Protein AF-A0A0G1RWF6-F1 (afdb_monomer)

InterPro domains:
  IPR014729 Rossmann-like alpha/beta/alpha sandwich fold [G3DSA:3.40.50.620] (5-64)
  IPR024909 Cysteinyl-tRNA synthetase/mycothiol ligase [PTHR10890] (7-59)
  IPR032678 tRNA synthetases class I, catalytic domain [PF01406] (20-58)

Radius of gyration: 14.45 Å; Cα contacts (8 Å, |Δi|>4): 40; chains: 1; bounding box: 34×21×35 Å

pLDDT: mean 92.76, std 10.29, range [46.34, 98.31]

Secondary structure (DSSP, 8-state):
---PPPPEEEETTTTEEEE---SBTTB---------TTSPPPHHHHHHHHHHHHHHHHHHHHTT-

Organism: NCBI:txid1618602

Mean predicted aligned error: 3.93 Å

Sequence (65 aa):
MFSVADIYLTNSLSRKKEKFESINPQKAGVYTCGPTVYDFASIGNFRTYLAADVLVRTQAQWLRG

Foldseek 3Di:
DDDQDFDWDQDPVVRDTDTDDAPDLQDHDDDDDDDDPPDDDDPVRVVVVVVVVVVVVSVVVVSVD

Solvent-accessible surface area (backbone atoms only — not comparable to full-atom values): 4420 Å² total; per-residue (Å²): 134,71,84,63,76,88,52,68,44,78,39,80,90,79,71,40,75,39,77,67,74,58,96,40,92,92,49,78,88,86,88,77,86,76,81,77,88,88,61,82,83,47,74,70,53,50,52,54,51,49,53,49,51,53,50,52,55,52,52,56,52,52,75,73,87

Structure (mmCIF, N/CA/C/O backbone):
data_AF-A0A0G1RWF6-F1
#
_entry.id   AF-A0A0G1RWF6-F1
#
loop_
_atom_site.group_PDB
_atom_site.id
_atom_site.type_symbol
_atom_site.label_atom_id
_atom_site.label_alt_id
_atom_site.label_comp_id
_atom_site.label_asym_id
_atom_site.label_entity_id
_atom_site.label_seq_id
_atom_site.pdbx_PDB_ins_code
_atom_site.Cartn_x
_atom_site.Cartn_y
_atom_site.Cartn_z
_atom_site.occupancy
_atom_site.B_iso_or_equiv
_atom_site.auth_seq_id
_atom_site.auth_comp_id
_atom_site.auth_asym_id
_atom_site.auth_atom_id
_atom_site.pdbx_PDB_model_num
ATOM 1 N N . MET A 1 1 ? -23.430 -11.597 10.587 1.00 46.34 1 MET A N 1
ATOM 2 C CA . MET A 1 1 ? -22.778 -10.293 10.808 1.00 46.34 1 MET A CA 1
ATOM 3 C C . MET A 1 1 ? -21.357 -10.593 11.255 1.00 46.34 1 MET A C 1
ATOM 5 O O . MET A 1 1 ? -21.157 -10.970 12.401 1.00 46.34 1 MET A O 1
ATOM 9 N N . PHE A 1 2 ? -20.408 -10.628 10.316 1.00 54.22 2 PHE A N 1
ATOM 10 C CA . PHE A 1 2 ? -19.004 -10.859 10.656 1.00 54.22 2 PHE A CA 1
ATOM 11 C C . PHE A 1 2 ? -18.479 -9.560 11.266 1.00 54.22 2 PHE A C 1
ATOM 13 O O . PHE A 1 2 ? -18.521 -8.533 10.601 1.00 54.22 2 PHE A O 1
ATOM 20 N N . SER A 1 3 ? -18.060 -9.590 12.532 1.00 55.59 3 SER A N 1
ATOM 21 C CA . SER A 1 3 ? -17.348 -8.467 13.145 1.00 55.59 3 SER A CA 1
ATOM 22 C C . SER A 1 3 ? -16.060 -8.251 12.356 1.00 55.59 3 SER A C 1
ATOM 24 O O . SER A 1 3 ? -15.198 -9.135 12.354 1.00 55.59 3 SER A O 1
ATOM 26 N N . VAL A 1 4 ? -15.950 -7.146 11.618 1.00 68.81 4 VAL A N 1
ATOM 27 C CA . VAL A 1 4 ? -14.720 -6.857 10.881 1.00 68.81 4 VAL A CA 1
ATOM 28 C C . VAL A 1 4 ? -13.724 -6.234 11.847 1.00 68.81 4 VAL A C 1
ATOM 30 O O . VAL A 1 4 ? -14.002 -5.224 12.486 1.00 68.81 4 VAL A O 1
ATOM 33 N N . ALA A 1 5 ? -12.580 -6.898 12.004 1.00 82.94 5 ALA A N 1
ATOM 34 C CA . ALA A 1 5 ? -11.526 -6.454 12.902 1.00 82.94 5 ALA A CA 1
ATOM 35 C C . ALA A 1 5 ? -10.979 -5.081 12.480 1.00 82.94 5 ALA A C 1
ATOM 37 O O . ALA A 1 5 ? -10.861 -4.783 11.288 1.00 82.94 5 ALA A O 1
ATOM 38 N N . ASP A 1 6 ? -10.600 -4.274 13.471 1.00 90.69 6 ASP A N 1
ATOM 39 C CA . ASP A 1 6 ? -9.911 -3.007 13.242 1.00 90.69 6 ASP A CA 1
ATOM 40 C C . ASP A 1 6 ? -8.610 -3.228 12.452 1.00 90.69 6 ASP A C 1
ATOM 42 O O . ASP A 1 6 ? -7.791 -4.091 12.786 1.00 90.69 6 ASP A O 1
ATOM 46 N N . ILE A 1 7 ? -8.398 -2.415 11.415 1.00 93.62 7 ILE A N 1
ATOM 47 C CA . ILE A 1 7 ? -7.156 -2.417 10.638 1.00 93.62 7 ILE A CA 1
ATOM 48 C C . ILE A 1 7 ? -6.149 -1.488 11.314 1.00 93.62 7 ILE A C 1
ATOM 50 O O . ILE A 1 7 ? -6.456 -0.338 11.620 1.00 93.62 7 ILE A O 1
ATOM 54 N N . TYR A 1 8 ? -4.915 -1.964 11.473 1.00 95.81 8 TYR A N 1
ATOM 55 C CA . TYR A 1 8 ? -3.781 -1.148 11.901 1.00 95.81 8 TYR A CA 1
ATOM 56 C C . TYR A 1 8 ? -2.720 -1.108 10.803 1.00 95.81 8 TYR A C 1
ATOM 58 O O . TYR A 1 8 ? -2.252 -2.154 10.347 1.00 95.81 8 TYR A O 1
ATOM 66 N N . LEU A 1 9 ? -2.313 0.095 10.399 1.00 96.44 9 LEU A N 1
ATOM 67 C CA . LEU A 1 9 ? -1.304 0.322 9.364 1.00 96.44 9 LEU A CA 1
ATOM 68 C C . LEU A 1 9 ? -0.047 0.937 9.973 1.00 96.44 9 LEU A C 1
ATOM 70 O O . LEU A 1 9 ?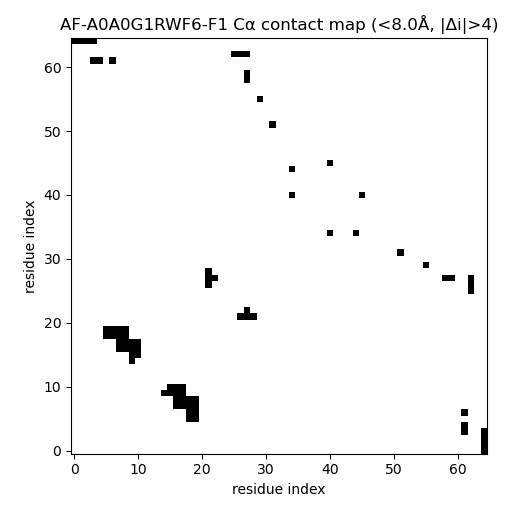 -0.118 1.759 10.883 1.00 96.44 9 LEU A O 1
ATOM 74 N N . THR A 1 10 ? 1.121 0.553 9.461 1.00 97.94 10 THR A N 1
ATOM 75 C CA . THR A 1 10 ? 2.370 1.233 9.814 1.00 97.94 10 THR A CA 1
ATOM 76 C C . THR A 1 10 ? 2.428 2.570 9.085 1.00 97.94 10 THR A C 1
ATOM 78 O O . THR A 1 10 ? 2.559 2.605 7.864 1.00 97.94 10 THR A O 1
ATOM 81 N N . ASN A 1 11 ? 2.365 3.666 9.832 1.00 98.12 11 ASN A N 1
ATOM 82 C CA . ASN A 1 11 ? 2.505 5.010 9.302 1.00 98.12 11 ASN A CA 1
ATOM 83 C C . ASN A 1 11 ? 3.988 5.402 9.280 1.00 98.12 11 ASN A C 1
ATOM 85 O O . ASN A 1 11 ? 4.616 5.564 10.326 1.00 98.12 11 ASN A O 1
ATOM 89 N N . SER A 1 12 ? 4.571 5.560 8.091 1.00 97.94 12 SER A N 1
ATOM 90 C CA . SER A 1 12 ? 5.981 5.942 7.944 1.00 97.94 12 SER A CA 1
ATOM 91 C C . SER A 1 12 ? 6.296 7.341 8.491 1.00 97.94 12 SER A C 1
ATOM 93 O O . SER A 1 12 ? 7.434 7.566 8.900 1.00 97.94 12 SER A O 1
ATOM 95 N N . LEU A 1 13 ? 5.315 8.256 8.554 1.00 98.06 13 LEU A N 1
ATOM 96 C CA . LEU A 1 13 ? 5.493 9.607 9.104 1.00 98.06 13 LEU A CA 1
ATOM 97 C C . LEU A 1 13 ? 5.784 9.567 10.611 1.00 98.06 13 LEU A C 1
ATOM 99 O O . LEU A 1 13 ? 6.693 10.242 11.090 1.00 98.06 13 LEU A O 1
ATOM 103 N N .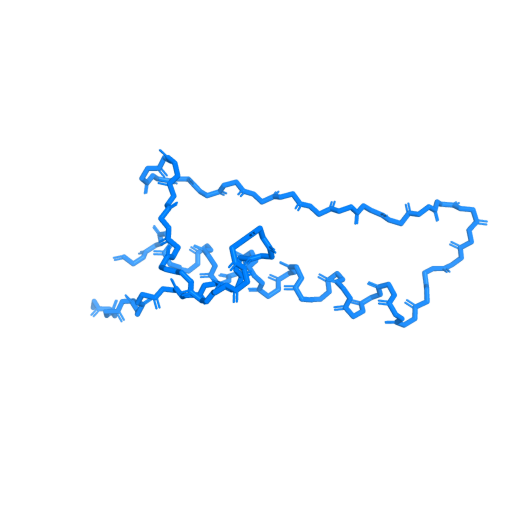 SER A 1 14 ? 5.040 8.746 11.355 1.00 98.19 14 SER A N 1
ATOM 104 C CA . SER A 1 14 ? 5.184 8.600 12.810 1.00 98.19 14 SER A CA 1
ATOM 105 C C . SER A 1 14 ? 6.058 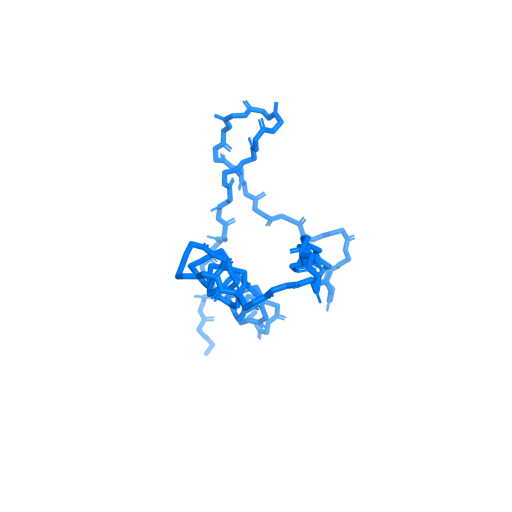7.413 13.227 1.00 98.19 14 SER A C 1
ATOM 107 O O . SER A 1 14 ? 6.497 7.344 14.378 1.00 98.19 14 SER A O 1
ATOM 109 N N . ARG A 1 15 ? 6.323 6.483 12.298 1.00 97.94 15 ARG A N 1
ATOM 110 C CA . ARG A 1 15 ? 6.997 5.188 12.501 1.00 97.94 15 ARG A CA 1
ATOM 111 C C . ARG A 1 15 ? 6.278 4.271 13.496 1.00 97.94 15 ARG A C 1
ATOM 113 O O . ARG A 1 15 ? 6.918 3.479 14.187 1.00 97.94 15 ARG A O 1
ATOM 120 N N . LYS A 1 16 ? 4.951 4.366 13.576 1.00 98.31 16 LYS A N 1
ATOM 121 C CA . LYS A 1 16 ? 4.117 3.560 14.480 1.00 98.31 16 LYS A CA 1
ATOM 122 C C . LYS A 1 16 ? 3.041 2.806 13.714 1.00 98.31 16 LYS A C 1
ATOM 124 O O . LYS A 1 16 ? 2.680 3.177 12.601 1.00 98.31 16 LYS A O 1
ATOM 129 N N . LYS A 1 17 ? 2.522 1.743 14.330 1.00 97.88 17 LYS A N 1
ATOM 130 C CA . LYS A 1 17 ? 1.250 1.150 13.913 1.00 97.88 17 LYS A CA 1
ATOM 131 C C . LYS A 1 17 ? 0.121 2.002 14.472 1.00 97.88 17 LYS A C 1
ATOM 133 O O . LYS A 1 17 ? 0.052 2.206 15.680 1.00 97.88 17 LYS A O 1
ATOM 138 N N . GLU A 1 18 ? -0.740 2.481 13.595 1.00 98.12 18 GLU A N 1
ATOM 139 C CA . GLU A 1 18 ? -1.867 3.346 13.927 1.00 98.12 18 GLU A CA 1
ATOM 140 C C . GLU A 1 18 ? -3.153 2.702 13.426 1.00 98.12 18 GLU A C 1
ATOM 142 O O . GLU A 1 18 ? -3.142 1.992 12.415 1.00 98.12 18 GLU A O 1
ATOM 147 N N . LYS A 1 19 ? -4.252 2.916 14.154 1.00 96.19 19 LYS A N 1
ATOM 148 C CA . LYS A 1 19 ? -5.570 2.465 13.712 1.00 96.19 19 LYS A CA 1
ATOM 149 C C . LYS A 1 19 ? -5.920 3.209 12.426 1.00 96.19 19 LYS A C 1
ATOM 151 O O . LYS A 1 19 ? -5.766 4.424 12.348 1.00 96.19 19 LYS A O 1
ATOM 156 N N . PHE A 1 20 ? -6.347 2.472 11.409 1.00 94.94 20 PHE A N 1
ATOM 157 C CA . PHE A 1 20 ? -6.813 3.065 10.170 1.00 94.94 20 PHE A CA 1
ATOM 158 C C . PHE A 1 20 ? -8.201 3.668 10.384 1.00 94.94 20 PHE A C 1
ATOM 160 O O . PHE A 1 20 ? -9.138 2.965 10.757 1.00 94.94 20 PHE A O 1
ATOM 167 N N . GLU A 1 21 ? -8.324 4.961 10.103 1.00 93.50 21 GLU A N 1
ATOM 168 C CA . GLU A 1 21 ? -9.587 5.690 10.119 1.00 93.50 21 GLU A CA 1
ATOM 169 C C . GLU A 1 21 ? -9.751 6.402 8.774 1.00 93.50 21 GLU A C 1
ATOM 171 O O . GLU A 1 21 ? -8.877 7.147 8.324 1.00 93.50 21 GLU A O 1
ATOM 176 N N . SER A 1 22 ? -10.859 6.131 8.084 1.00 93.69 22 SER A N 1
ATOM 177 C CA . SER A 1 22 ? -11.148 6.749 6.792 1.00 93.69 22 SER A CA 1
ATOM 178 C C . SER A 1 22 ? -11.584 8.200 6.967 1.00 93.69 22 SER A C 1
ATOM 180 O O . SER A 1 22 ? -12.458 8.486 7.781 1.00 93.69 22 SER A O 1
ATOM 182 N N . ILE A 1 23 ? -11.081 9.095 6.113 1.00 95.19 23 ILE A N 1
ATOM 183 C CA . ILE A 1 23 ? -11.519 10.503 6.069 1.00 95.19 23 ILE A CA 1
ATOM 184 C C . ILE A 1 23 ? -13.029 10.607 5.781 1.00 95.19 23 ILE A C 1
ATOM 186 O O . ILE A 1 23 ? -13.704 11.484 6.311 1.00 95.19 23 ILE A O 1
ATOM 190 N N . ASN A 1 24 ? -13.569 9.707 4.949 1.0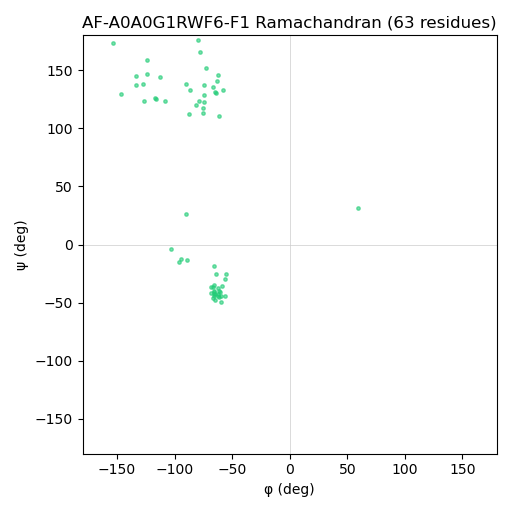0 93.69 24 ASN A N 1
ATOM 191 C CA . ASN A 1 24 ? -15.001 9.593 4.681 1.00 93.69 24 ASN A CA 1
ATOM 192 C C . ASN A 1 24 ? -15.514 8.225 5.172 1.00 93.69 24 ASN A C 1
ATOM 194 O O . ASN A 1 24 ? -15.008 7.213 4.691 1.00 93.69 24 ASN A O 1
ATOM 198 N N . PRO A 1 25 ? -16.549 8.159 6.032 1.00 89.81 25 PRO A N 1
ATOM 199 C CA . PRO A 1 25 ? -17.041 6.897 6.596 1.00 89.81 25 PRO A CA 1
ATOM 200 C C . PRO A 1 25 ? -17.441 5.822 5.573 1.00 89.81 25 PRO A C 1
ATOM 202 O O . PRO A 1 25 ? -17.426 4.641 5.890 1.00 89.81 25 PRO A O 1
ATOM 205 N N . GLN A 1 26 ? -17.814 6.210 4.350 1.00 90.81 26 GLN A N 1
ATOM 206 C CA . GLN A 1 26 ? -18.256 5.277 3.305 1.00 90.81 26 GLN A CA 1
ATOM 207 C C . GLN A 1 26 ? -17.184 5.003 2.242 1.00 90.81 26 GLN A C 1
ATOM 209 O O . GLN A 1 26 ? -17.427 4.244 1.301 1.00 90.81 26 GLN A O 1
ATOM 214 N N . LYS A 1 27 ? -16.025 5.672 2.318 1.00 92.62 27 LYS A N 1
ATOM 215 C CA . LYS A 1 27 ? -15.000 5.633 1.268 1.00 92.62 27 LYS A CA 1
ATOM 216 C C . LYS A 1 27 ? -13.592 5.741 1.848 1.00 92.62 27 LYS A C 1
ATOM 218 O O . LYS A 1 27 ? -13.253 6.703 2.528 1.00 92.62 27 LYS A O 1
ATOM 223 N N . ALA A 1 28 ? -12.730 4.817 1.444 1.00 94.19 28 ALA A N 1
ATOM 224 C CA . ALA A 1 28 ? -11.293 4.882 1.676 1.00 94.19 28 ALA A CA 1
ATOM 225 C C . ALA A 1 28 ? -10.574 5.171 0.352 1.00 94.19 28 ALA A C 1
ATOM 227 O O . ALA A 1 28 ? -10.742 4.439 -0.622 1.00 94.19 28 ALA A O 1
ATOM 228 N N . GLY A 1 29 ? -9.789 6.249 0.312 1.00 94.06 29 GLY A N 1
ATOM 229 C CA . GLY A 1 29 ? -8.910 6.560 -0.815 1.00 94.06 29 GLY A CA 1
ATOM 230 C C . GLY A 1 29 ? -7.528 5.945 -0.614 1.00 94.06 29 GLY A C 1
ATOM 231 O O . GLY A 1 29 ? -6.978 6.014 0.483 1.00 94.06 29 GLY A O 1
ATOM 232 N N . VAL A 1 30 ? -6.958 5.375 -1.675 1.00 95.62 30 VAL A N 1
ATOM 233 C CA . VAL A 1 30 ? -5.596 4.826 -1.691 1.00 95.62 30 VAL A CA 1
ATOM 234 C C . VAL A 1 30 ? -4.893 5.320 -2.944 1.00 95.62 30 VAL A C 1
ATOM 236 O O . VAL A 1 30 ? -5.473 5.304 -4.028 1.00 95.62 30 VAL A O 1
ATOM 239 N N . TYR A 1 31 ? -3.637 5.728 -2.799 1.00 96.81 31 TYR A N 1
ATOM 240 C CA . TYR A 1 31 ? -2.759 6.048 -3.916 1.00 96.81 31 TYR A CA 1
ATOM 241 C C . TYR A 1 31 ? -1.453 5.273 -3.779 1.00 96.81 31 TYR A C 1
ATOM 243 O O . TYR A 1 31 ? -0.883 5.191 -2.689 1.00 96.81 31 TYR A O 1
ATOM 251 N N . THR A 1 32 ? -0.969 4.739 -4.896 1.00 96.81 32 THR A N 1
ATOM 252 C CA . THR A 1 32 ? 0.353 4.127 -5.005 1.00 96.81 32 THR A CA 1
ATOM 253 C C . THR A 1 32 ? 1.044 4.628 -6.263 1.00 96.81 32 THR A C 1
ATOM 255 O O . THR A 1 32 ? 0.408 4.884 -7.285 1.00 96.81 32 THR A O 1
ATOM 258 N N . CYS A 1 33 ? 2.363 4.796 -6.190 1.00 96.81 33 CYS A N 1
ATOM 259 C CA . CYS A 1 33 ? 3.145 5.179 -7.357 1.00 96.81 33 CYS A CA 1
ATOM 260 C C . CYS A 1 33 ? 3.142 4.044 -8.396 1.00 96.81 33 CYS A C 1
ATOM 262 O O . CYS A 1 33 ? 3.343 2.878 -8.049 1.00 96.81 33 CYS A O 1
ATOM 264 N N . GLY A 1 34 ? 2.948 4.393 -9.669 1.00 95.12 34 GLY A N 1
ATOM 265 C CA . GLY A 1 34 ? 3.037 3.456 -10.791 1.00 95.12 34 GLY A CA 1
ATOM 266 C C . GLY A 1 34 ? 4.480 3.155 -11.227 1.00 95.12 34 GLY A C 1
ATOM 267 O O . GLY A 1 34 ? 5.427 3.734 -10.688 1.00 95.12 34 GLY A O 1
ATOM 268 N N . PRO A 1 35 ? 4.669 2.239 -12.193 1.00 96.56 35 PRO A N 1
ATOM 269 C CA . PRO A 1 35 ? 5.969 2.006 -12.812 1.00 96.56 35 PRO A CA 1
ATOM 270 C C . PRO A 1 35 ? 6.339 3.157 -13.749 1.00 96.56 35 PRO A C 1
ATOM 272 O O 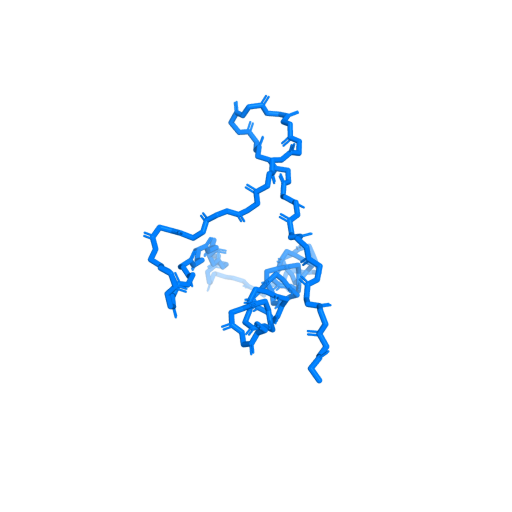. PRO A 1 35 ? 5.478 3.771 -14.379 1.00 96.56 35 PRO A O 1
ATOM 275 N N . THR A 1 36 ? 7.636 3.382 -13.922 1.00 96.69 36 THR A N 1
ATOM 276 C CA . THR A 1 36 ? 8.137 4.109 -15.089 1.00 96.69 36 THR A CA 1
ATOM 277 C C . THR A 1 36 ? 8.053 3.185 -16.310 1.00 96.69 36 THR A C 1
ATOM 279 O O . THR A 1 36 ? 8.541 2.062 -16.257 1.00 96.69 36 THR A O 1
ATOM 282 N N . VAL A 1 37 ? 7.444 3.638 -17.409 1.00 96.50 37 VAL A N 1
ATOM 283 C CA . VAL A 1 37 ? 7.040 2.786 -18.553 1.00 96.50 37 VAL A CA 1
ATOM 284 C C . VAL A 1 37 ? 8.102 2.626 -19.654 1.00 96.50 37 VAL A C 1
ATOM 286 O O . VAL A 1 37 ? 7.760 2.407 -20.812 1.00 96.50 37 VAL A O 1
ATOM 289 N N . TYR A 1 38 ? 9.388 2.758 -19.320 1.00 97.38 38 TYR A N 1
ATOM 290 C CA . TYR A 1 38 ? 10.476 2.619 -20.302 1.00 97.38 38 TYR A CA 1
ATOM 291 C C . TYR A 1 38 ? 10.998 1.183 -20.455 1.00 97.38 38 TYR A C 1
ATOM 293 O O . TYR A 1 38 ? 11.723 0.916 -21.407 1.00 97.38 38 TYR A O 1
ATOM 301 N N . ASP A 1 39 ? 10.650 0.275 -19.541 1.00 97.00 39 ASP A N 1
ATOM 302 C CA . ASP A 1 39 ? 11.074 -1.129 -19.567 1.00 97.00 39 ASP A CA 1
ATOM 303 C C . ASP A 1 39 ? 10.045 -2.022 -18.847 1.00 97.00 39 ASP A C 1
ATOM 305 O O . ASP A 1 39 ? 9.084 -1.536 -18.238 1.00 97.00 39 ASP A O 1
ATOM 309 N N . PHE A 1 40 ? 10.237 -3.337 -18.915 1.00 97.50 40 PHE A N 1
ATOM 310 C CA . PHE A 1 40 ? 9.419 -4.320 -18.226 1.00 97.50 40 PHE A CA 1
ATOM 311 C C . PHE A 1 40 ? 9.507 -4.170 -16.704 1.00 97.50 40 PHE A C 1
ATOM 313 O O . PHE A 1 40 ? 10.568 -3.953 -16.116 1.00 97.50 40 PHE A O 1
ATOM 320 N N . ALA A 1 41 ? 8.365 -4.352 -16.042 1.00 97.00 41 ALA A N 1
ATOM 321 C CA . ALA A 1 41 ? 8.310 -4.373 -14.591 1.00 97.00 41 ALA A CA 1
ATOM 322 C C . ALA A 1 41 ? 9.096 -5.573 -14.041 1.00 97.00 41 ALA A C 1
ATOM 324 O O . ALA A 1 41 ? 8.905 -6.719 -14.448 1.00 97.00 41 ALA A O 1
ATOM 325 N N . SER A 1 42 ? 9.959 -5.303 -13.067 1.00 97.50 42 SER A N 1
ATOM 326 C CA . SER A 1 42 ? 10.686 -6.342 -12.347 1.00 97.50 42 SER A CA 1
ATOM 327 C C . SER A 1 42 ? 9.797 -7.017 -11.298 1.00 97.50 42 SER A C 1
ATOM 329 O O . SER A 1 42 ? 8.777 -6.474 -10.859 1.00 97.50 42 SER A O 1
ATOM 331 N N . ILE A 1 43 ? 10.241 -8.167 -10.785 1.00 98.00 43 ILE A N 1
ATOM 332 C CA . ILE A 1 43 ? 9.595 -8.828 -9.640 1.00 98.00 43 ILE A CA 1
ATOM 333 C C . ILE A 1 43 ? 9.504 -7.916 -8.402 1.00 98.00 43 ILE A C 1
ATOM 335 O O . ILE A 1 43 ? 8.552 -8.012 -7.626 1.00 98.00 43 ILE A O 1
ATOM 339 N N . GLY A 1 44 ? 10.446 -6.980 -8.241 1.00 97.88 44 GLY A N 1
ATOM 340 C CA . GLY A 1 44 ? 10.410 -5.978 -7.177 1.00 97.88 44 GLY A 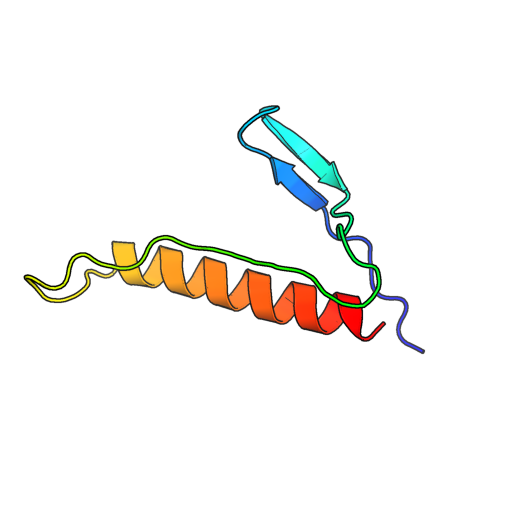CA 1
ATOM 341 C C . GLY A 1 44 ? 9.237 -5.007 -7.325 1.00 97.88 44 GLY A C 1
ATOM 342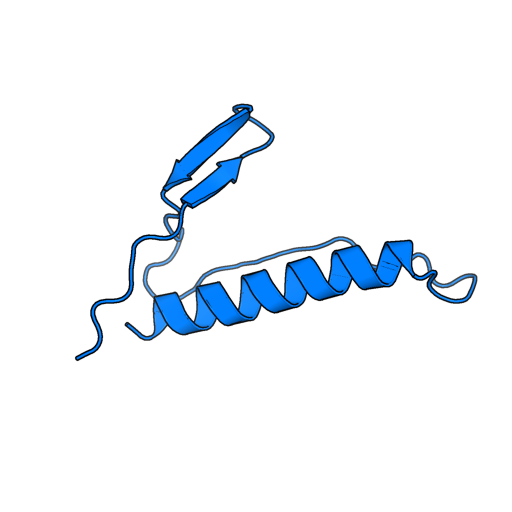 O O . GLY A 1 44 ? 8.564 -4.705 -6.340 1.00 97.88 44 GLY A O 1
ATOM 343 N N . ASN A 1 45 ? 8.937 -4.577 -8.555 1.00 97.81 45 ASN A N 1
ATOM 344 C CA . ASN A 1 45 ? 7.773 -3.734 -8.832 1.00 97.81 45 ASN A CA 1
ATOM 345 C C . ASN A 1 45 ? 6.476 -4.497 -8.534 1.00 97.81 45 ASN A C 1
ATOM 347 O O . ASN A 1 45 ? 5.624 -4.000 -7.798 1.00 97.81 45 ASN A O 1
ATOM 351 N N . PHE A 1 46 ? 6.366 -5.737 -9.024 1.00 98.06 46 PHE A N 1
ATOM 352 C CA . PHE A 1 46 ? 5.178 -6.565 -8.807 1.00 98.06 46 PHE A CA 1
ATOM 353 C C . PHE A 1 46 ? 4.920 -6.875 -7.334 1.00 98.06 46 PHE A C 1
ATOM 355 O O . PHE A 1 46 ? 3.768 -6.843 -6.912 1.00 98.06 46 PHE A O 1
ATOM 362 N N . ARG A 1 47 ? 5.960 -7.100 -6.521 1.00 98.12 47 ARG A N 1
ATOM 363 C CA . ARG A 1 47 ? 5.799 -7.263 -5.068 1.00 98.12 47 ARG A CA 1
ATOM 364 C C . ARG A 1 47 ? 5.099 -6.055 -4.439 1.00 98.12 47 ARG A C 1
ATOM 366 O O . ARG A 1 47 ? 4.198 -6.232 -3.621 1.00 98.12 47 ARG A O 1
ATOM 373 N N . THR A 1 48 ? 5.491 -4.843 -4.825 1.00 97.50 48 THR A N 1
ATOM 374 C CA . THR A 1 48 ? 4.869 -3.603 -4.337 1.00 97.50 48 THR A CA 1
ATOM 375 C C . THR A 1 48 ? 3.417 -3.486 -4.800 1.00 97.50 48 THR A C 1
ATOM 377 O O . THR A 1 48 ? 2.547 -3.147 -4.000 1.00 97.50 48 THR A O 1
ATOM 380 N N . TYR A 1 49 ? 3.125 -3.818 -6.059 1.00 97.69 49 TYR A N 1
ATOM 381 C CA . TYR A 1 49 ? 1.757 -3.765 -6.588 1.00 97.69 49 TYR A CA 1
ATOM 382 C C . TYR A 1 49 ? 0.840 -4.818 -5.964 1.00 97.69 49 TYR A C 1
ATOM 384 O O . TYR A 1 49 ? -0.312 -4.517 -5.671 1.00 97.69 49 TYR A O 1
ATOM 392 N N . LEU A 1 50 ? 1.354 -6.014 -5.672 1.00 98.19 50 LEU A N 1
ATOM 393 C CA . LEU A 1 50 ? 0.611 -7.035 -4.933 1.00 98.19 50 LEU A CA 1
ATOM 394 C C . LEU A 1 50 ? 0.321 -6.595 -3.494 1.00 98.19 50 LEU A C 1
ATOM 396 O O . LEU A 1 50 ? -0.787 -6.800 -3.009 1.00 98.19 50 LEU A O 1
ATOM 400 N N . ALA A 1 51 ? 1.271 -5.945 -2.817 1.00 97.81 51 ALA A N 1
ATOM 401 C CA . ALA A 1 51 ? 1.019 -5.384 -1.489 1.00 97.81 51 ALA A CA 1
ATOM 402 C C . ALA A 1 51 ? -0.089 -4.313 -1.521 1.00 97.81 51 ALA A C 1
ATOM 404 O O . ALA A 1 51 ? -0.947 -4.283 -0.638 1.00 97.81 51 ALA A O 1
ATOM 405 N N . ALA A 1 52 ? -0.106 -3.472 -2.560 1.00 97.62 52 ALA A N 1
ATOM 406 C CA . ALA A 1 52 ? -1.165 -2.492 -2.783 1.00 97.62 52 ALA A CA 1
ATOM 407 C C . ALA A 1 52 ? -2.530 -3.145 -3.073 1.00 97.62 52 ALA A C 1
ATOM 409 O O . ALA A 1 52 ? -3.537 -2.720 -2.512 1.00 97.62 52 ALA A O 1
ATOM 410 N N . ASP A 1 53 ? -2.573 -4.194 -3.901 1.00 98.06 53 ASP A N 1
ATOM 411 C CA . ASP A 1 53 ? -3.801 -4.948 -4.194 1.00 98.06 53 ASP A CA 1
ATOM 412 C C . ASP A 1 53 ? -4.382 -5.587 -2.922 1.00 98.06 53 ASP A C 1
ATOM 414 O O . ASP A 1 53 ? -5.571 -5.426 -2.634 1.00 98.06 53 ASP A O 1
ATOM 418 N N . VAL A 1 54 ? -3.536 -6.216 -2.098 1.00 96.94 54 VAL A N 1
ATOM 419 C CA . VAL A 1 54 ? -3.948 -6.771 -0.799 1.00 96.94 54 VAL A CA 1
ATOM 420 C C . VAL A 1 54 ? -4.512 -5.679 0.109 1.00 96.94 54 VAL A C 1
ATOM 422 O O . VAL A 1 54 ? -5.563 -5.886 0.720 1.00 96.94 54 VAL A O 1
ATOM 425 N N . LEU A 1 55 ? -3.866 -4.511 0.179 1.00 96.12 55 LEU A N 1
ATOM 426 C CA . LEU A 1 55 ? -4.355 -3.381 0.970 1.00 96.12 55 LEU A CA 1
ATOM 427 C C . LEU A 1 55 ? -5.750 -2.934 0.510 1.00 96.12 55 LEU A C 1
ATOM 429 O O . LEU A 1 55 ? -6.657 -2.838 1.336 1.00 96.12 55 LEU A O 1
ATOM 433 N N . VAL A 1 56 ? -5.945 -2.728 -0.796 1.00 95.81 56 VAL A N 1
ATOM 434 C CA . VAL A 1 56 ? -7.230 -2.280 -1.359 1.00 95.81 56 VAL A CA 1
ATOM 435 C C . VAL A 1 56 ? -8.334 -3.305 -1.109 1.00 95.81 56 VAL A C 1
ATOM 437 O O . VAL A 1 56 ? -9.427 -2.933 -0.683 1.00 95.81 56 VAL A O 1
ATOM 440 N N . ARG A 1 57 ? -8.067 -4.602 -1.313 1.00 95.12 57 ARG A N 1
ATOM 441 C CA . ARG A 1 57 ? -9.045 -5.670 -1.033 1.00 95.12 57 ARG A CA 1
ATOM 442 C C . ARG A 1 57 ? -9.423 -5.720 0.442 1.00 95.12 57 ARG A C 1
ATOM 444 O O . ARG A 1 57 ? -10.603 -5.843 0.760 1.00 95.12 57 ARG A O 1
ATOM 451 N N . THR A 1 58 ? -8.436 -5.583 1.323 1.00 93.56 58 THR A N 1
ATOM 452 C CA . THR A 1 58 ? -8.638 -5.615 2.777 1.00 93.56 58 THR A CA 1
ATOM 453 C C . THR A 1 58 ? -9.458 -4.411 3.245 1.00 93.56 58 THR A C 1
ATOM 455 O O . THR A 1 58 ? -10.435 -4.572 3.972 1.00 93.56 58 THR A O 1
ATOM 458 N N . GLN A 1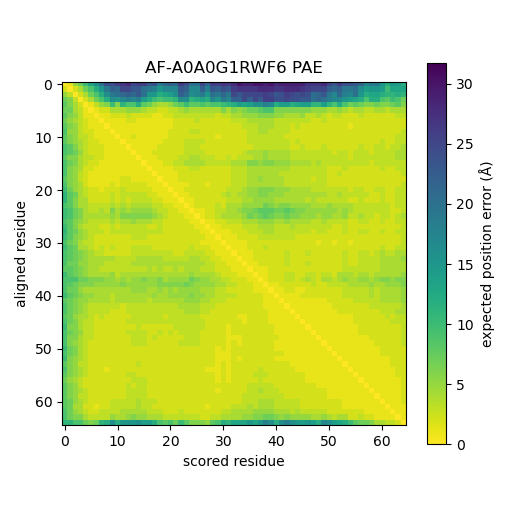 59 ? -9.139 -3.204 2.771 1.00 93.12 59 GLN A N 1
ATOM 459 C CA . GLN A 1 59 ? -9.905 -1.995 3.094 1.00 93.12 59 GLN A CA 1
ATOM 460 C C . GLN A 1 59 ? -11.318 -2.021 2.502 1.00 93.12 59 GLN A C 1
ATOM 462 O O . GLN A 1 59 ? -12.262 -1.577 3.148 1.00 93.12 59 GLN A O 1
ATOM 467 N N . ALA A 1 60 ? -11.494 -2.579 1.302 1.00 92.50 60 ALA A N 1
ATOM 468 C CA . ALA A 1 60 ? -12.815 -2.747 0.704 1.00 92.50 60 ALA A CA 1
ATOM 469 C C . ALA A 1 60 ? -13.689 -3.740 1.486 1.00 92.50 60 ALA A C 1
ATOM 471 O O . ALA A 1 60 ? -14.901 -3.554 1.556 1.00 92.50 60 ALA A O 1
ATOM 472 N N . GLN A 1 61 ? -13.099 -4.787 2.070 1.00 90.81 61 GLN A N 1
ATOM 473 C CA . GLN A 1 61 ? -13.804 -5.689 2.986 1.00 90.81 61 GLN A CA 1
ATOM 474 C C . GLN A 1 61 ? -14.159 -4.985 4.299 1.00 90.81 61 GLN A C 1
ATOM 476 O O . GLN A 1 61 ? -15.284 -5.129 4.764 1.00 90.81 61 GLN A O 1
ATOM 481 N N . TRP A 1 62 ? -13.244 -4.179 4.842 1.00 91.75 62 TRP A N 1
ATOM 482 C CA . TRP A 1 62 ? -13.477 -3.372 6.042 1.00 91.75 62 TRP A CA 1
ATOM 483 C C . TRP A 1 62 ? -14.610 -2.358 5.881 1.00 91.75 62 TRP A C 1
ATOM 485 O O . TRP A 1 62 ? -15.455 -2.275 6.755 1.00 91.75 62 TRP A O 1
ATOM 495 N N . LEU A 1 63 ? -14.720 -1.684 4.732 1.00 90.38 63 LEU A N 1
ATOM 496 C CA . LEU A 1 63 ? -15.832 -0.760 4.450 1.00 90.38 63 LEU A CA 1
ATOM 497 C C . LEU A 1 63 ? -17.210 -1.436 4.337 1.00 90.38 63 LEU A C 1
ATOM 499 O O . LEU A 1 63 ? -18.227 -0.747 4.348 1.00 90.38 63 LEU A O 1
ATOM 503 N N . ARG A 1 64 ? -17.258 -2.756 4.123 1.00 87.62 64 ARG A N 1
ATOM 504 C CA . ARG A 1 64 ? -18.511 -3.518 3.968 1.00 87.62 64 ARG A CA 1
ATOM 505 C C . ARG A 1 64 ? -19.005 -4.135 5.277 1.00 87.62 64 ARG A C 1
ATOM 507 O O . ARG A 1 64 ? -20.113 -4.672 5.2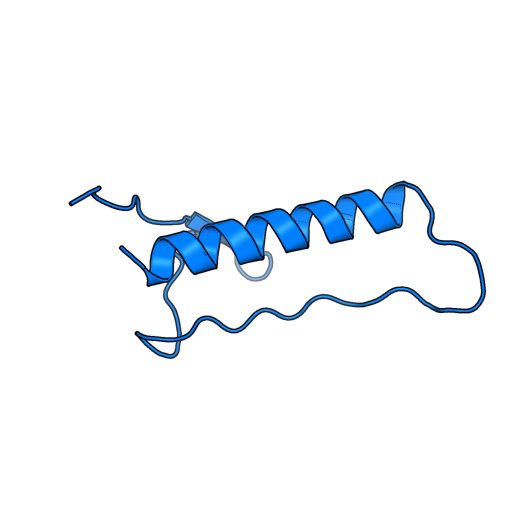78 1.00 87.62 64 ARG A O 1
ATOM 514 N N . GLY A 1 65 ? -18.169 -4.145 6.315 1.00 75.69 65 GLY A N 1
ATOM 515 C CA . GLY A 1 65 ? -18.500 -4.636 7.653 1.00 75.69 65 GLY A CA 1
ATOM 516 C C . GLY A 1 65 ? -19.072 -3.544 8.525 1.00 75.69 65 GLY A C 1
ATOM 517 O O . GLY A 1 65 ? -20.001 -3.872 9.293 1.00 75.69 65 GLY A O 1
#